Protein AF-A0A2S2QBU9-F1 (afdb_monomer)

Structure (mmCIF, N/CA/C/O backbone):
data_AF-A0A2S2QBU9-F1
#
_entry.id   AF-A0A2S2QBU9-F1
#
loop_
_atom_site.group_PDB
_atom_site.id
_atom_site.type_symbol
_atom_site.label_atom_id
_atom_site.label_alt_id
_atom_site.label_comp_id
_atom_site.label_asym_id
_atom_site.label_entity_id
_atom_site.label_seq_id
_atom_site.pdbx_PDB_ins_code
_atom_site.Cartn_x
_atom_site.Cartn_y
_atom_site.Cartn_z
_atom_site.occupancy
_atom_site.B_iso_or_equiv
_atom_site.auth_seq_id
_atom_site.auth_comp_id
_atom_site.auth_asym_id
_atom_site.auth_atom_id
_atom_site.pdbx_PDB_model_num
ATOM 1 N N . MET A 1 1 ? -19.807 24.791 7.333 1.00 42.94 1 MET A N 1
ATOM 2 C CA . MET A 1 1 ? -18.705 24.264 8.163 1.00 42.94 1 MET A CA 1
ATOM 3 C C . MET A 1 1 ? -19.237 23.069 8.927 1.00 42.94 1 MET A C 1
ATOM 5 O O . MET A 1 1 ? -20.319 23.186 9.485 1.00 42.94 1 MET A O 1
ATOM 9 N N . SER A 1 2 ? -18.546 21.932 8.880 1.00 56.53 2 SER A N 1
ATOM 10 C CA . SER A 1 2 ? -18.910 20.758 9.680 1.00 56.53 2 SER A CA 1
ATOM 11 C C . SER A 1 2 ? -18.300 20.914 11.069 1.00 56.53 2 SER A C 1
ATOM 13 O O . SER A 1 2 ? -17.116 21.223 11.166 1.00 56.53 2 SER A O 1
ATOM 15 N N . ILE A 1 3 ? -19.097 20.732 12.119 1.00 74.62 3 ILE A N 1
ATOM 16 C CA . ILE A 1 3 ? -18.624 20.707 13.507 1.00 74.62 3 ILE A CA 1
ATOM 17 C C . ILE A 1 3 ? -18.419 19.236 13.861 1.00 74.62 3 ILE A C 1
ATOM 19 O O . ILE A 1 3 ? -19.314 18.422 13.627 1.00 74.62 3 ILE A O 1
ATOM 23 N N . ALA A 1 4 ? -17.231 18.886 14.353 1.00 71.94 4 ALA A N 1
ATOM 24 C CA . ALA A 1 4 ? -16.981 17.536 14.837 1.00 71.94 4 ALA A CA 1
ATOM 25 C C . ALA A 1 4 ? -17.894 17.269 16.049 1.00 71.94 4 ALA A C 1
ATOM 27 O O . ALA A 1 4 ? -17.996 18.137 16.917 1.00 71.94 4 ALA A O 1
ATOM 28 N N . PRO A 1 5 ? -18.587 16.121 16.107 1.00 77.38 5 PRO A N 1
ATOM 29 C CA . PRO A 1 5 ? -19.410 15.785 17.261 1.00 77.38 5 PRO A CA 1
ATOM 30 C C . PRO A 1 5 ? -18.550 15.753 18.530 1.00 77.38 5 PRO A C 1
ATOM 32 O O . PRO A 1 5 ? -17.434 15.233 18.510 1.00 77.38 5 PRO A O 1
ATOM 35 N N . GLU A 1 6 ? -19.072 16.302 19.629 1.00 81.56 6 GLU A N 1
ATOM 36 C CA . GLU A 1 6 ? -18.432 16.219 20.946 1.00 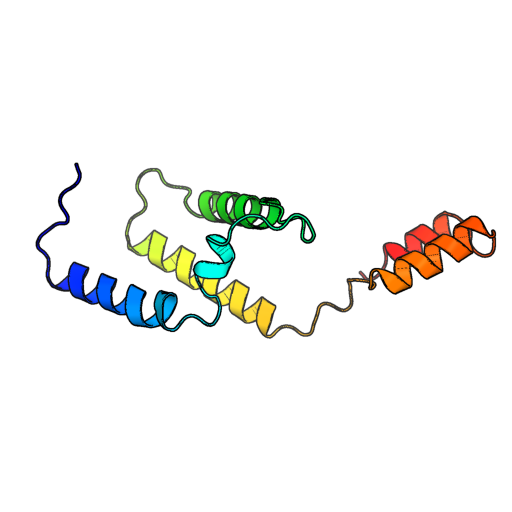81.56 6 GLU A CA 1
ATOM 37 C C . GLU A 1 6 ? -18.572 14.794 21.500 1.00 81.56 6 GLU A C 1
ATOM 39 O O . GLU A 1 6 ? -19.425 14.499 22.334 1.00 81.56 6 GLU A O 1
ATOM 44 N N . ASP A 1 7 ? -17.745 13.886 20.988 1.00 87.44 7 ASP A N 1
ATOM 45 C CA . ASP A 1 7 ? -17.669 12.497 21.427 1.00 87.44 7 ASP A CA 1
ATOM 46 C C . ASP A 1 7 ? -16.215 12.138 21.733 1.00 87.44 7 ASP A C 1
ATOM 48 O O . ASP A 1 7 ? -15.352 12.064 20.854 1.00 87.44 7 ASP A O 1
ATOM 52 N N . GLN A 1 8 ? -15.949 11.876 23.011 1.00 88.38 8 GLN A N 1
ATOM 53 C CA . GLN A 1 8 ? -14.613 11.557 23.501 1.00 88.38 8 GLN A CA 1
ATOM 54 C C . GLN A 1 8 ? -14.049 10.257 22.900 1.00 88.38 8 GLN A C 1
ATOM 56 O O . GLN A 1 8 ? -12.833 10.087 22.824 1.00 88.38 8 GLN A O 1
ATOM 61 N N . THR A 1 9 ? -14.909 9.335 22.467 1.00 84.75 9 THR A N 1
ATOM 62 C CA . THR A 1 9 ? -14.520 8.097 21.779 1.00 84.75 9 THR A CA 1
ATOM 63 C C . THR A 1 9 ? -14.001 8.404 20.382 1.00 84.75 9 THR A C 1
ATOM 65 O O . THR A 1 9 ? -12.975 7.863 19.976 1.00 84.75 9 THR A O 1
ATOM 68 N N . ILE A 1 10 ? -14.673 9.313 19.669 1.00 82.75 10 ILE A N 1
ATOM 69 C CA . ILE A 1 10 ? -14.272 9.750 18.329 1.00 82.75 10 ILE A CA 1
ATOM 70 C C . ILE A 1 10 ? -12.946 10.514 18.397 1.00 82.75 10 ILE A C 1
ATOM 72 O O . ILE A 1 10 ? -12.065 10.262 17.574 1.00 82.75 10 ILE A O 1
ATOM 76 N N . SER A 1 11 ? -12.764 11.384 19.398 1.00 86.19 11 SER A N 1
ATOM 77 C CA . SER A 1 11 ? -11.485 12.073 19.623 1.00 86.19 11 SER A CA 1
ATOM 78 C C . SER A 1 11 ? -10.351 11.084 19.884 1.00 86.19 11 SER A C 1
ATOM 80 O O . SER A 1 11 ? -9.371 11.091 19.151 1.00 86.19 11 SER A O 1
ATOM 82 N N . LYS A 1 12 ? -10.526 10.149 20.828 1.00 89.50 12 LYS A N 1
ATOM 83 C CA . LYS A 1 12 ? -9.508 9.128 21.137 1.00 89.50 12 LYS A CA 1
ATOM 84 C C . LYS A 1 12 ? -9.143 8.266 19.930 1.00 89.50 12 LYS A C 1
ATOM 86 O O . LYS A 1 12 ? -7.976 7.941 19.741 1.00 89.50 12 LYS A O 1
ATOM 91 N N . LEU A 1 13 ? -10.133 7.880 19.124 1.00 84.56 13 LEU A N 1
ATOM 92 C CA . LEU A 1 13 ? -9.889 7.135 17.890 1.00 84.56 13 LEU A CA 1
ATOM 93 C C . LEU A 1 13 ? -9.080 7.968 16.887 1.00 84.56 13 LEU A C 1
ATOM 95 O O . LEU A 1 13 ? -8.163 7.446 16.260 1.00 84.56 13 LEU A O 1
ATOM 99 N N . SER A 1 14 ? -9.419 9.248 16.740 1.00 84.44 14 SER A N 1
ATOM 100 C CA . SER A 1 14 ? -8.735 10.160 15.819 1.00 84.44 14 SER A CA 1
ATOM 101 C C . SER A 1 14 ? -7.281 10.386 16.234 1.00 84.44 14 SER A C 1
ATOM 103 O O . SER A 1 14 ? -6.392 10.268 15.393 1.00 84.44 14 SER A O 1
ATOM 105 N N . ASP A 1 15 ? -7.041 10.620 17.527 1.00 89.25 15 ASP A N 1
ATOM 106 C CA . ASP A 1 15 ? -5.701 10.789 18.097 1.00 89.25 15 ASP A CA 1
ATOM 107 C C . ASP A 1 15 ? -4.861 9.522 17.891 1.00 89.25 15 ASP A C 1
ATOM 109 O O . ASP A 1 15 ? -3.740 9.589 17.393 1.00 89.25 15 ASP A O 1
ATOM 113 N N . TYR A 1 16 ? -5.438 8.343 18.156 1.00 87.19 16 TYR A N 1
ATOM 114 C CA . TYR A 1 16 ? -4.767 7.065 17.910 1.00 87.19 16 TYR A CA 1
ATOM 115 C C . TYR A 1 16 ? -4.352 6.894 16.443 1.00 87.19 16 TYR A C 1
ATOM 117 O O . TYR A 1 16 ? -3.238 6.442 16.167 1.00 87.19 16 TYR A O 1
ATOM 125 N N . ILE A 1 17 ? -5.229 7.256 15.498 1.00 82.12 17 ILE A N 1
ATOM 126 C CA . ILE A 1 17 ? -4.927 7.172 14.065 1.00 82.12 17 ILE A CA 1
ATOM 127 C C . ILE A 1 17 ? -3.783 8.121 13.696 1.00 82.12 17 ILE A C 1
ATOM 129 O O . ILE A 1 17 ? -2.859 7.707 12.991 1.00 82.12 17 ILE A O 1
ATOM 133 N N . LEU A 1 18 ? -3.837 9.366 14.174 1.00 83.88 18 LEU A N 1
ATOM 134 C CA . LEU A 1 18 ? -2.815 10.377 13.918 1.00 83.88 18 LEU A CA 1
ATOM 135 C C . LEU A 1 18 ? -1.450 9.911 14.433 1.00 83.88 18 LEU A C 1
ATOM 137 O O . LEU A 1 18 ? -0.502 9.799 13.658 1.00 83.88 18 LEU A O 1
ATOM 141 N N . GLU A 1 19 ? -1.372 9.554 15.711 1.00 87.12 19 GLU A N 1
ATOM 142 C CA . GLU A 1 19 ? -0.112 9.193 16.358 1.00 87.12 19 GLU A CA 1
ATOM 143 C C . GLU A 1 19 ? 0.475 7.892 15.793 1.00 87.12 19 GLU A C 1
ATOM 145 O O . GLU A 1 19 ? 1.683 7.802 15.569 1.00 87.12 19 GLU A O 1
ATOM 150 N N . THR A 1 20 ? -0.363 6.886 15.517 1.00 80.50 20 THR A N 1
ATOM 151 C CA . THR A 1 20 ? 0.094 5.532 15.143 1.00 80.50 20 THR A CA 1
ATOM 152 C C . THR A 1 20 ? 0.350 5.362 13.647 1.00 80.50 20 THR A C 1
ATOM 154 O O . THR A 1 20 ? 1.211 4.577 13.257 1.00 80.50 20 THR A O 1
ATOM 157 N N . TYR A 1 21 ? -0.411 6.044 12.788 1.00 74.12 21 TYR A N 1
ATOM 158 C CA . TYR A 1 21 ? -0.382 5.781 11.343 1.00 74.12 21 TYR A CA 1
ATOM 159 C C . TYR A 1 21 ? -0.004 6.984 10.491 1.00 74.12 21 TYR A C 1
ATOM 161 O O . TYR A 1 21 ? 0.284 6.790 9.312 1.00 74.12 21 TYR A O 1
ATOM 169 N N . ILE A 1 22 ? -0.017 8.201 11.040 1.00 78.12 22 ILE A N 1
ATOM 170 C CA . ILE A 1 22 ? 0.349 9.411 10.298 1.00 78.12 22 ILE A CA 1
ATOM 171 C C . ILE A 1 22 ? 1.708 9.914 10.784 1.00 78.12 22 ILE A C 1
ATOM 173 O O . ILE A 1 22 ? 2.662 9.897 10.009 1.00 78.12 22 ILE A O 1
ATOM 177 N N . ASP A 1 23 ? 1.822 10.286 12.060 1.00 81.75 23 ASP A N 1
ATOM 178 C CA . ASP A 1 23 ? 3.034 10.904 12.610 1.00 81.75 23 ASP A CA 1
ATOM 179 C C . ASP A 1 23 ? 4.187 9.904 12.754 1.00 81.75 23 ASP A C 1
ATOM 181 O O . ASP A 1 23 ? 5.334 10.221 12.442 1.00 81.75 23 ASP A O 1
ATOM 185 N N . SER A 1 24 ? 3.894 8.668 13.169 1.00 77.38 24 SER A N 1
ATOM 186 C CA . SER A 1 24 ? 4.889 7.585 13.256 1.00 77.38 24 SER A CA 1
ATOM 187 C C . SER A 1 24 ? 4.994 6.735 11.981 1.00 77.38 24 SER A C 1
ATOM 189 O O . SER A 1 24 ? 5.652 5.691 11.969 1.00 77.38 24 SER A O 1
ATOM 191 N N . SER A 1 25 ? 4.372 7.179 10.886 1.00 72.38 25 SER A N 1
ATOM 192 C CA . SER A 1 25 ? 4.377 6.465 9.610 1.00 72.38 25 SER A CA 1
ATOM 193 C C . SER A 1 25 ? 5.779 6.353 9.009 1.00 72.38 25 SER A C 1
ATOM 195 O O . SER A 1 25 ? 6.496 7.341 8.859 1.00 72.38 25 SER A O 1
ATOM 197 N N . ILE A 1 26 ? 6.126 5.158 8.521 1.00 67.25 26 ILE A N 1
ATOM 198 C CA . ILE A 1 26 ? 7.294 4.952 7.643 1.00 67.25 26 ILE A CA 1
ATOM 199 C C . ILE A 1 26 ? 7.138 5.652 6.281 1.00 67.25 26 ILE A C 1
ATOM 201 O O . ILE A 1 26 ? 8.120 5.867 5.571 1.00 67.25 26 ILE A O 1
ATOM 205 N N . PHE A 1 27 ? 5.906 6.014 5.915 1.00 63.41 27 PHE A N 1
ATOM 206 C CA . PHE A 1 27 ? 5.571 6.778 4.721 1.00 63.41 27 PH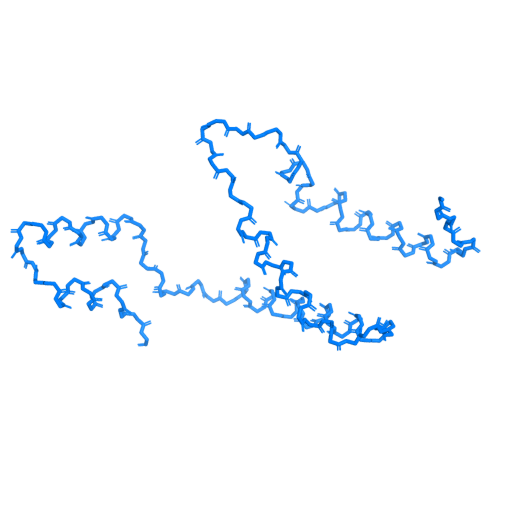E A CA 1
ATOM 207 C C . PHE A 1 27 ? 5.179 8.195 5.139 1.00 63.41 27 PHE A C 1
ATOM 209 O O . PHE A 1 27 ? 4.008 8.470 5.406 1.00 63.41 27 PHE A O 1
ATOM 216 N N . SER A 1 28 ? 6.173 9.083 5.217 1.00 65.50 28 SER A N 1
ATOM 217 C CA . SER A 1 28 ? 5.961 10.481 5.600 1.00 65.50 28 SER A CA 1
ATOM 218 C C . SER A 1 28 ? 4.956 11.161 4.667 1.00 65.50 28 SER A C 1
ATOM 220 O O . SER A 1 28 ? 5.081 11.101 3.439 1.00 65.50 28 SER A O 1
ATOM 222 N N . SER A 1 29 ? 3.981 11.855 5.256 1.00 64.81 29 SER A N 1
ATOM 223 C CA . SER A 1 29 ? 3.009 12.692 4.544 1.00 64.81 29 SER A CA 1
ATOM 224 C C . SER A 1 29 ? 3.687 13.783 3.705 1.00 64.81 29 SER A C 1
ATOM 226 O O . SER A 1 29 ? 3.151 14.195 2.673 1.00 64.81 29 SER A O 1
ATOM 228 N N . GLU A 1 30 ? 4.912 14.178 4.067 1.00 66.75 30 GLU A N 1
ATOM 229 C CA . GLU A 1 30 ? 5.739 15.099 3.290 1.00 66.75 30 GLU A CA 1
ATOM 230 C C . GLU A 1 30 ? 6.037 14.566 1.888 1.00 66.75 30 GLU A C 1
ATOM 232 O O . GLU A 1 30 ? 6.121 15.355 0.956 1.00 66.75 30 GLU A O 1
ATOM 237 N N . ILE A 1 31 ? 6.144 13.247 1.689 1.00 63.69 31 ILE A N 1
ATOM 238 C CA . ILE A 1 31 ? 6.390 12.666 0.358 1.00 63.69 31 ILE A CA 1
ATOM 239 C C . ILE A 1 31 ? 5.225 12.989 -0.587 1.00 63.69 31 ILE A C 1
ATOM 241 O O . ILE A 1 31 ? 5.448 13.307 -1.757 1.00 63.69 31 ILE A O 1
ATOM 245 N N . CYS A 1 32 ? 3.996 12.961 -0.071 1.00 60.50 32 CYS A N 1
ATOM 246 C CA . CYS A 1 32 ? 2.784 13.292 -0.818 1.00 60.50 32 CYS A CA 1
ATOM 247 C C . CYS A 1 32 ? 2.568 14.810 -0.959 1.00 60.50 32 CYS A C 1
ATOM 249 O O . CYS A 1 32 ? 1.937 15.239 -1.922 1.00 60.50 32 CYS A O 1
ATOM 251 N N . ALA A 1 33 ? 3.092 15.617 -0.030 1.00 65.81 33 ALA A N 1
ATOM 252 C CA . ALA A 1 33 ? 2.934 17.075 -0.006 1.00 65.81 33 ALA A CA 1
ATOM 253 C C . ALA A 1 33 ? 4.140 17.858 -0.569 1.00 65.81 33 ALA A C 1
ATOM 255 O O . ALA A 1 33 ? 4.102 19.088 -0.644 1.00 65.81 33 ALA A O 1
ATOM 256 N N . LYS A 1 34 ? 5.225 17.179 -0.962 1.00 68.75 34 LYS A N 1
ATOM 257 C CA . LYS A 1 34 ? 6.442 17.833 -1.452 1.00 68.75 34 LYS A CA 1
ATOM 258 C C . LYS A 1 34 ? 6.191 18.503 -2.798 1.00 68.75 34 LYS A C 1
ATOM 260 O O . LYS A 1 34 ? 5.610 17.905 -3.705 1.00 68.75 34 LYS A O 1
ATOM 265 N N . ILE A 1 35 ? 6.731 19.714 -2.943 1.00 67.81 35 ILE A N 1
ATOM 266 C CA . ILE A 1 35 ? 6.738 20.473 -4.199 1.00 67.81 35 ILE A CA 1
ATOM 267 C C . ILE A 1 35 ? 7.222 19.557 -5.342 1.00 67.81 35 ILE A C 1
ATOM 269 O O . ILE A 1 35 ? 8.186 18.798 -5.142 1.00 67.81 35 ILE A O 1
ATOM 273 N N . PRO A 1 36 ? 6.530 19.554 -6.498 1.00 64.56 36 PRO A N 1
ATOM 274 C CA . PRO A 1 36 ? 6.921 18.741 -7.640 1.00 64.56 36 PRO A CA 1
ATOM 275 C C . PRO A 1 36 ? 8.356 19.069 -8.050 1.00 64.56 36 PRO A C 1
ATOM 277 O O . PRO A 1 36 ? 8.733 20.231 -8.177 1.00 64.56 36 PRO A O 1
ATOM 280 N N . ASP A 1 37 ? 9.158 18.020 -8.189 1.00 70.38 37 ASP A N 1
ATOM 281 C CA . ASP A 1 37 ? 10.557 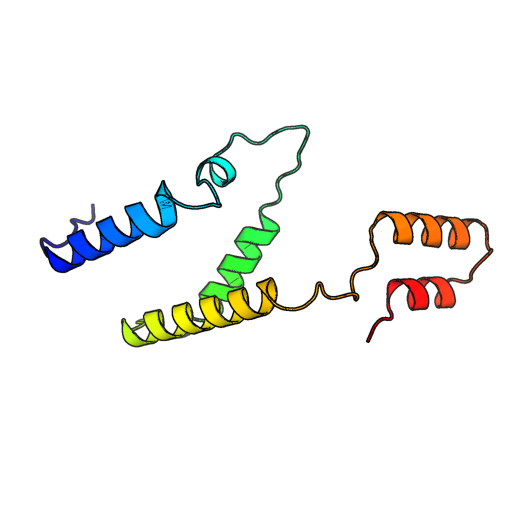18.111 -8.585 1.00 70.38 37 ASP A CA 1
ATOM 282 C C . ASP A 1 37 ? 10.640 17.991 -10.112 1.00 70.38 37 ASP A C 1
ATOM 284 O O . ASP A 1 37 ? 9.971 17.139 -10.696 1.00 70.38 37 ASP A O 1
ATOM 288 N N . ASN A 1 38 ? 11.442 18.834 -10.760 1.00 65.88 38 ASN A N 1
ATOM 289 C CA . ASN A 1 38 ? 11.608 18.798 -12.213 1.00 65.88 38 ASN A CA 1
ATOM 290 C C . ASN A 1 38 ? 12.458 17.603 -12.680 1.00 65.88 38 ASN A C 1
ATOM 292 O O . ASN A 1 38 ? 12.375 17.234 -13.849 1.00 65.88 38 ASN A O 1
ATOM 296 N N . GLU A 1 39 ? 13.245 16.982 -11.795 1.00 67.56 39 GLU A N 1
ATOM 297 C CA . GLU A 1 39 ? 14.052 15.798 -12.123 1.00 67.56 39 GLU A CA 1
ATOM 298 C C . GLU A 1 39 ? 13.287 14.481 -11.929 1.00 67.56 39 GLU A C 1
ATOM 300 O O . GLU A 1 39 ? 13.578 13.480 -12.586 1.00 67.56 39 GLU A O 1
ATOM 305 N N . ILE A 1 40 ? 12.271 14.472 -11.060 1.00 62.88 40 ILE A N 1
ATOM 306 C CA . ILE A 1 40 ? 11.458 13.290 -10.762 1.00 62.88 40 ILE A CA 1
ATOM 307 C C . ILE A 1 40 ? 10.021 13.566 -11.196 1.00 62.88 40 ILE A C 1
ATOM 309 O O . ILE A 1 40 ? 9.243 14.166 -10.454 1.00 62.88 40 ILE A O 1
ATOM 313 N N . MET A 1 41 ? 9.633 13.055 -12.370 1.00 62.94 41 MET A N 1
ATOM 314 C CA . MET A 1 41 ? 8.226 13.031 -12.781 1.00 62.94 41 MET A CA 1
ATOM 315 C C . MET A 1 41 ? 7.406 12.180 -11.802 1.00 62.94 41 MET A C 1
ATOM 317 O O . MET A 1 41 ? 7.317 10.957 -11.917 1.00 62.94 41 MET A O 1
ATOM 321 N N . ARG A 1 42 ? 6.778 12.837 -10.825 1.00 63.44 42 ARG A N 1
ATOM 322 C CA . ARG A 1 42 ? 5.766 12.215 -9.969 1.00 63.44 42 ARG A CA 1
ATOM 323 C C . ARG A 1 42 ? 4.474 12.119 -10.773 1.00 63.44 42 ARG A C 1
ATOM 325 O O . ARG A 1 42 ? 3.876 13.133 -11.114 1.00 63.44 42 ARG A O 1
ATOM 332 N N . THR A 1 43 ? 4.055 10.899 -11.095 1.00 67.88 43 THR A N 1
ATOM 333 C CA . THR A 1 43 ? 2.747 10.660 -11.722 1.00 67.88 43 THR A CA 1
ATOM 334 C C . THR A 1 43 ? 1.709 10.365 -10.642 1.00 67.88 43 THR A C 1
ATOM 336 O O . THR A 1 43 ? 1.985 9.633 -9.692 1.00 67.88 43 THR A O 1
ATOM 339 N N . THR A 1 44 ? 0.505 10.916 -10.782 1.00 68.38 44 THR A N 1
ATOM 340 C CA . THR A 1 44 ? -0.631 10.652 -9.879 1.00 68.38 44 THR A CA 1
ATOM 341 C C . THR A 1 44 ? -1.309 9.312 -10.162 1.00 68.38 44 THR A C 1
ATOM 343 O O . THR A 1 44 ? -2.127 8.865 -9.364 1.00 68.38 44 THR A O 1
ATOM 346 N N . ASN A 1 45 ? -0.919 8.624 -11.241 1.00 76.31 45 ASN A N 1
ATOM 347 C CA . ASN A 1 45 ? -1.502 7.362 -11.706 1.00 76.31 45 ASN A CA 1
ATOM 348 C C . ASN A 1 45 ? -1.634 6.304 -10.602 1.00 76.31 45 ASN A C 1
ATOM 350 O O . ASN A 1 45 ? -2.633 5.592 -10.547 1.00 76.31 45 ASN A O 1
ATOM 354 N N . ALA A 1 46 ? -0.637 6.191 -9.718 1.00 70.94 46 ALA A N 1
ATOM 355 C CA . ALA A 1 46 ? -0.672 5.224 -8.623 1.00 70.94 46 ALA A CA 1
ATOM 356 C C . ALA A 1 46 ? -1.749 5.576 -7.583 1.00 70.94 46 ALA A C 1
ATOM 358 O O . ALA A 1 46 ? -2.558 4.718 -7.228 1.00 70.94 46 ALA A O 1
ATOM 359 N N . ALA A 1 47 ? -1.802 6.838 -7.145 1.00 75.25 47 ALA A N 1
ATOM 360 C CA . ALA A 1 47 ? -2.808 7.316 -6.200 1.00 75.25 47 ALA A CA 1
ATOM 361 C C . ALA A 1 47 ? -4.218 7.259 -6.808 1.00 75.25 47 ALA A C 1
ATOM 363 O O . ALA A 1 47 ? -5.149 6.773 -6.176 1.00 75.25 47 ALA A O 1
ATOM 364 N N . GLU A 1 48 ? -4.377 7.678 -8.064 1.00 80.94 48 GLU A N 1
ATOM 365 C CA . GLU A 1 48 ? -5.652 7.614 -8.786 1.00 80.94 48 GLU A CA 1
ATOM 366 C C . GLU A 1 48 ? -6.148 6.176 -8.968 1.00 80.94 48 GLU A C 1
ATOM 368 O O . GLU A 1 48 ? -7.336 5.904 -8.782 1.00 80.94 48 GLU A O 1
ATOM 373 N N . SER A 1 49 ? -5.248 5.248 -9.309 1.00 81.56 49 SER A N 1
ATOM 374 C CA . SER A 1 49 ? -5.564 3.822 -9.414 1.00 81.56 49 SER A CA 1
ATOM 375 C C . SER A 1 49 ? -6.009 3.257 -8.065 1.00 81.56 49 SER A C 1
ATOM 377 O O . SER A 1 49 ? -7.059 2.618 -7.983 1.00 81.56 49 SER A O 1
ATOM 379 N N . PHE A 1 50 ? -5.270 3.567 -6.994 1.00 83.94 50 PHE A N 1
ATOM 380 C CA . PHE A 1 50 ? -5.625 3.159 -5.637 1.00 83.94 50 PHE A CA 1
ATOM 381 C C . PHE A 1 50 ? -6.997 3.701 -5.221 1.00 83.94 50 PHE A C 1
ATOM 383 O O . PHE A 1 50 ? -7.853 2.933 -4.793 1.00 83.94 50 PHE A O 1
ATOM 390 N N . HIS A 1 51 ? -7.250 5.000 -5.401 1.00 83.12 51 HIS A N 1
ATOM 391 C CA . HIS A 1 51 ? -8.531 5.609 -5.043 1.00 83.12 51 HIS A CA 1
ATOM 392 C C . HIS A 1 51 ? -9.699 5.047 -5.852 1.00 83.12 51 HIS A C 1
ATOM 394 O O . HIS A 1 51 ? -10.776 4.842 -5.294 1.00 83.12 51 HIS A O 1
ATOM 400 N N . ARG A 1 52 ? -9.500 4.767 -7.146 1.00 86.00 52 ARG A N 1
ATOM 401 C CA . ARG A 1 52 ? -10.511 4.107 -7.981 1.00 86.00 52 ARG A CA 1
ATOM 402 C C . ARG A 1 52 ? -10.840 2.718 -7.439 1.00 86.00 52 ARG A C 1
ATOM 404 O O . ARG A 1 52 ? -12.006 2.420 -7.218 1.00 86.00 52 ARG A O 1
ATOM 411 N N . HIS A 1 53 ? -9.816 1.915 -7.164 1.00 86.06 53 HIS A N 1
ATOM 412 C CA . HIS A 1 53 ? -9.992 0.567 -6.636 1.00 86.06 53 HIS A CA 1
ATOM 413 C C . HIS A 1 53 ? -10.650 0.561 -5.249 1.00 86.06 53 HIS A C 1
ATOM 415 O O . HIS A 1 53 ? -11.560 -0.228 -5.001 1.00 86.06 53 HIS A O 1
ATOM 421 N N . LEU A 1 54 ? -10.230 1.473 -4.366 1.00 85.50 54 LEU A N 1
ATOM 422 C CA . LEU A 1 54 ? -10.791 1.634 -3.028 1.00 85.50 54 LEU A CA 1
ATOM 423 C C . LEU A 1 54 ? -12.261 2.055 -3.089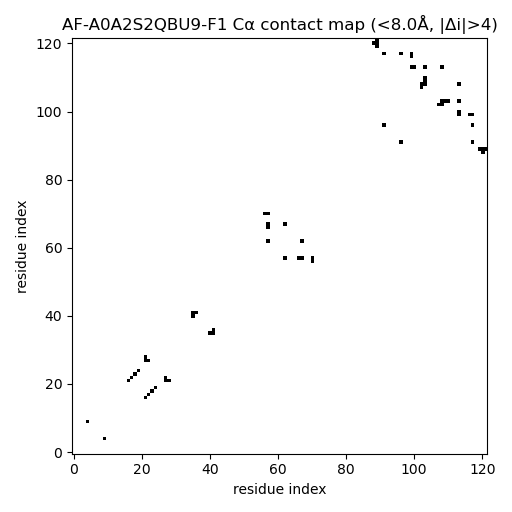 1.00 85.50 54 LEU A C 1
ATOM 425 O O . LEU A 1 54 ? -13.087 1.476 -2.392 1.00 85.50 54 LEU A O 1
ATOM 429 N N . LYS A 1 55 ? -12.601 3.024 -3.948 1.00 85.06 55 LYS A N 1
ATOM 430 C CA . LYS A 1 55 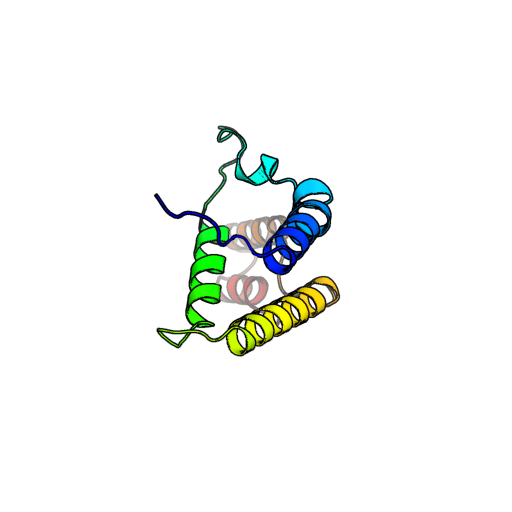? -13.987 3.452 -4.173 1.00 85.06 55 LYS A CA 1
ATOM 431 C C . LYS A 1 55 ? -14.873 2.273 -4.574 1.00 85.06 55 LYS A C 1
ATOM 433 O O . LYS A 1 55 ? -15.968 2.146 -4.038 1.00 85.06 55 LYS A O 1
ATOM 438 N N . ASP A 1 56 ? -14.396 1.410 -5.469 1.00 86.06 56 ASP A N 1
ATOM 439 C CA . ASP A 1 56 ? -15.160 0.251 -5.942 1.00 86.06 56 ASP A CA 1
ATOM 440 C C . ASP A 1 56 ? -15.414 -0.796 -4.836 1.00 86.06 56 ASP A C 1
ATOM 442 O O . ASP A 1 56 ? -16.347 -1.589 -4.951 1.00 86.06 56 ASP A O 1
ATOM 446 N N . GLN A 1 57 ? -14.649 -0.782 -3.733 1.00 84.00 57 GLN A N 1
ATOM 447 C CA . GLN A 1 57 ? -14.939 -1.618 -2.557 1.00 84.00 57 GLN A CA 1
ATOM 448 C C . GLN A 1 57 ? -16.126 -1.093 -1.727 1.00 84.00 57 GLN A C 1
ATOM 450 O O . GLN A 1 57 ? -16.730 -1.858 -0.977 1.00 84.00 57 GLN A O 1
ATOM 455 N N . PHE A 1 58 ? -16.499 0.183 -1.867 1.00 84.31 58 PHE A N 1
ATOM 456 C CA . PHE A 1 58 ? -17.638 0.798 -1.181 1.00 84.31 58 PHE A CA 1
ATOM 457 C C . PHE A 1 58 ? -18.847 0.870 -2.121 1.00 84.31 58 PHE A C 1
ATOM 459 O O . PHE A 1 58 ? -19.177 1.908 -2.689 1.00 84.31 58 PHE A O 1
ATOM 466 N N . TYR A 1 59 ? -19.526 -0.264 -2.290 1.00 73.62 59 TYR A N 1
ATOM 467 C CA . TYR A 1 59 ? -20.633 -0.440 -3.243 1.00 73.62 59 TYR A CA 1
ATOM 468 C C . TYR A 1 59 ? -22.008 0.021 -2.722 1.00 73.62 59 TYR A C 1
ATOM 470 O O . TYR A 1 59 ? -23.021 -0.167 -3.397 1.00 73.62 59 TYR A O 1
ATOM 478 N N . VAL A 1 60 ? -22.074 0.633 -1.533 1.00 74.00 60 VAL A N 1
ATOM 479 C CA . VAL A 1 60 ? -23.332 1.061 -0.899 1.00 74.00 60 VAL A CA 1
ATOM 480 C C . VAL A 1 60 ? -23.305 2.563 -0.630 1.00 74.00 60 VAL A C 1
ATOM 482 O O . VAL A 1 60 ? -22.369 3.068 -0.014 1.00 74.00 60 VAL A O 1
ATOM 485 N N . ALA A 1 61 ? -24.364 3.275 -1.034 1.00 71.19 61 ALA A N 1
ATOM 486 C CA . ALA A 1 61 ? -24.499 4.723 -0.829 1.00 71.19 61 ALA A CA 1
ATOM 487 C C . ALA A 1 61 ? -24.401 5.138 0.655 1.00 71.19 61 ALA A C 1
ATOM 489 O O . ALA A 1 61 ? -23.904 6.217 0.966 1.00 71.19 61 ALA A O 1
ATOM 490 N N . HIS A 1 62 ?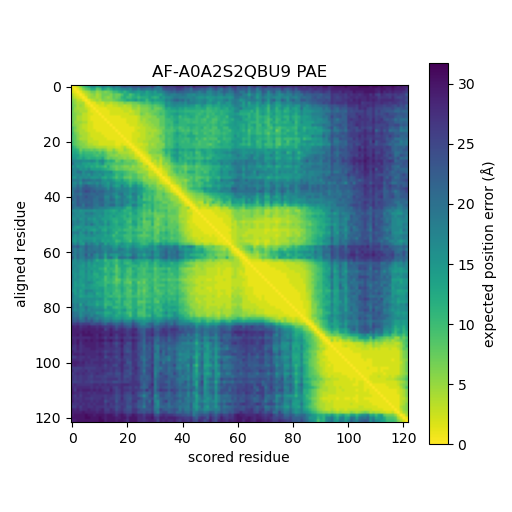 -24.824 4.256 1.567 1.00 74.50 62 HIS A N 1
ATOM 491 C CA . HIS A 1 62 ? -24.627 4.388 3.008 1.00 74.50 62 HIS A CA 1
ATOM 492 C C . HIS A 1 62 ? -23.848 3.180 3.530 1.00 74.50 62 HIS A C 1
ATOM 494 O O . HIS A 1 62 ? -24.425 2.156 3.893 1.00 74.50 62 HIS A O 1
ATOM 50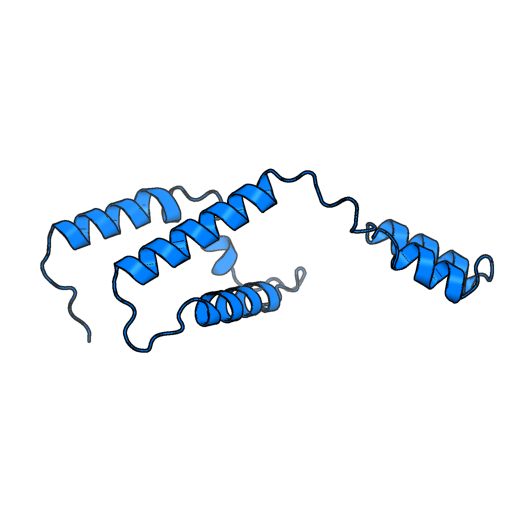0 N N . CYS A 1 63 ? -22.521 3.288 3.551 1.00 75.19 63 CYS A N 1
ATOM 501 C CA . CYS A 1 63 ? -21.679 2.266 4.162 1.00 75.19 63 CYS A CA 1
ATOM 502 C C . CYS A 1 63 ? -21.783 2.359 5.687 1.00 75.19 63 CYS A C 1
ATOM 504 O O . CYS A 1 63 ? -21.427 3.374 6.285 1.00 75.19 63 CYS A O 1
ATOM 506 N N . SER A 1 64 ? -22.280 1.296 6.324 1.00 84.19 64 SER A N 1
ATOM 507 C CA . SER A 1 64 ? -22.212 1.183 7.782 1.00 84.19 64 SER A CA 1
ATOM 508 C C . SER A 1 64 ? -20.758 1.024 8.236 1.00 84.19 64 SER A C 1
ATOM 510 O O . SER A 1 64 ? -19.910 0.557 7.472 1.00 84.19 64 SER A O 1
ATOM 512 N N . VAL A 1 65 ? -20.476 1.350 9.501 1.00 81.88 65 VAL A N 1
ATOM 513 C CA . VAL A 1 65 ? -19.136 1.190 10.092 1.00 81.88 65 VAL A CA 1
ATOM 514 C C . VAL A 1 65 ? -18.587 -0.235 9.933 1.00 81.88 65 VAL A C 1
ATOM 516 O O . VAL A 1 65 ? -17.396 -0.409 9.706 1.00 81.88 65 VAL A O 1
ATOM 519 N N . HIS A 1 66 ? -19.455 -1.251 9.949 1.00 83.38 66 HIS A N 1
ATOM 520 C CA . HIS A 1 66 ? -19.069 -2.651 9.764 1.00 83.38 66 HIS A CA 1
ATOM 521 C C . HIS A 1 66 ? -18.504 -2.916 8.362 1.00 83.38 66 HIS A C 1
ATOM 523 O O . HIS A 1 66 ? -17.470 -3.563 8.241 1.00 83.38 66 HIS A O 1
ATOM 529 N N . ILE A 1 67 ? -19.134 -2.355 7.321 1.00 85.00 67 ILE A N 1
ATOM 530 C CA . ILE A 1 67 ? -18.665 -2.475 5.929 1.00 85.00 67 ILE A CA 1
ATOM 531 C C . ILE A 1 67 ? -17.309 -1.783 5.781 1.00 85.00 67 ILE A C 1
ATOM 533 O O . ILE A 1 67 ? -16.404 -2.311 5.143 1.00 85.00 67 ILE A O 1
ATOM 537 N N . VAL A 1 68 ? -17.146 -0.613 6.407 1.00 84.12 68 VAL A N 1
ATOM 538 C CA . VAL A 1 68 ? -15.871 0.114 6.388 1.00 84.12 68 VAL A CA 1
ATOM 539 C C . VAL A 1 68 ? -14.759 -0.701 7.036 1.00 84.12 68 VAL A C 1
ATOM 541 O O . VAL A 1 68 ? -13.693 -0.849 6.443 1.00 84.12 68 VAL A O 1
ATOM 544 N N . ILE A 1 69 ? -15.015 -1.274 8.212 1.00 85.12 69 ILE A N 1
ATOM 545 C CA . ILE A 1 69 ? -14.047 -2.125 8.907 1.00 85.12 69 ILE A CA 1
ATOM 546 C C . ILE A 1 69 ? -13.681 -3.344 8.052 1.00 85.12 69 ILE A C 1
ATOM 548 O O . ILE A 1 69 ? -12.500 -3.650 7.912 1.00 85.12 69 ILE A O 1
ATOM 552 N N . GLU A 1 70 ? -14.659 -4.012 7.439 1.00 87.25 70 GLU A N 1
ATOM 553 C CA . GLU A 1 70 ? -14.420 -5.185 6.592 1.00 87.25 70 GLU A CA 1
ATOM 554 C C . GLU A 1 70 ? -13.535 -4.856 5.378 1.00 87.25 70 GLU A C 1
ATOM 556 O O . GLU A 1 70 ? -12.556 -5.558 5.115 1.00 87.25 70 GLU A O 1
ATOM 561 N N . VAL A 1 71 ? -13.820 -3.751 4.680 1.00 87.69 71 VAL A N 1
ATOM 562 C CA . VAL A 1 71 ? -13.012 -3.287 3.540 1.00 87.69 71 VAL A CA 1
ATOM 563 C C . VAL A 1 71 ? -11.579 -2.970 3.971 1.00 87.69 71 VAL A C 1
ATOM 565 O O . VAL A 1 71 ? -10.633 -3.377 3.294 1.00 87.69 71 VAL A O 1
ATOM 568 N N . LEU A 1 72 ? -11.397 -2.285 5.104 1.00 87.19 72 LEU A N 1
ATOM 569 C CA . LEU A 1 72 ? -10.066 -1.951 5.620 1.00 87.19 72 LEU A CA 1
ATOM 570 C C . LEU A 1 72 ? -9.275 -3.201 6.029 1.00 87.19 72 LEU A C 1
ATOM 572 O O . LEU A 1 72 ? -8.101 -3.313 5.679 1.00 87.19 72 LEU A O 1
ATOM 576 N N . LEU A 1 73 ? -9.90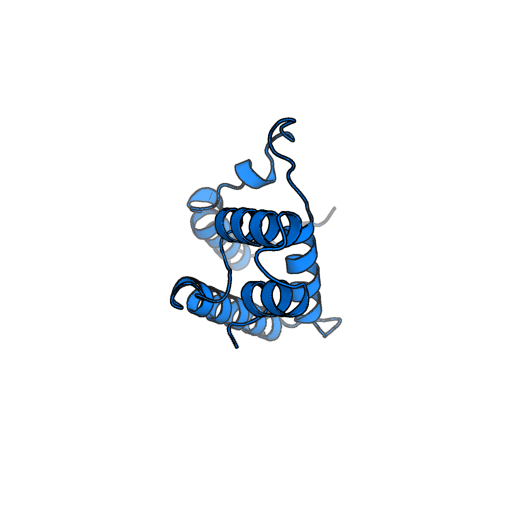9 -4.165 6.705 1.00 86.69 73 LEU A N 1
ATOM 577 C CA . LEU A 1 73 ? -9.272 -5.432 7.086 1.00 86.69 73 LEU A CA 1
ATOM 578 C C . LEU A 1 73 ? -8.847 -6.247 5.859 1.00 86.69 73 LEU A C 1
ATOM 580 O O . LEU A 1 73 ? -7.751 -6.819 5.836 1.00 86.69 73 LEU A O 1
ATOM 584 N N . LYS A 1 74 ? -9.689 -6.279 4.820 1.00 88.00 74 LYS A N 1
ATOM 585 C CA . LYS A 1 74 ? -9.372 -6.935 3.549 1.00 88.00 74 LYS A CA 1
ATOM 586 C C . LYS A 1 74 ? -8.175 -6.269 2.873 1.00 88.00 74 LYS A C 1
ATOM 588 O O . LYS A 1 74 ? -7.215 -6.958 2.537 1.00 88.00 74 LYS A O 1
ATOM 593 N N . LEU A 1 75 ? -8.193 -4.941 2.750 1.00 88.50 75 LEU A N 1
ATOM 594 C CA . LEU A 1 75 ? -7.097 -4.173 2.158 1.00 88.50 75 LEU A CA 1
ATOM 595 C C . LEU A 1 75 ? -5.777 -4.394 2.910 1.00 88.50 75 LEU A C 1
ATOM 597 O O . LEU A 1 75 ? -4.729 -4.588 2.291 1.00 88.50 75 LEU A O 1
ATOM 601 N N . GLN A 1 76 ? -5.821 -4.401 4.243 1.00 84.94 76 GLN A N 1
ATOM 602 C CA . GLN A 1 76 ? -4.651 -4.668 5.075 1.00 84.94 76 GLN A CA 1
ATOM 603 C C . GLN A 1 76 ? -4.111 -6.085 4.848 1.00 84.94 76 GLN A C 1
ATOM 605 O O . GLN A 1 76 ? -2.901 -6.262 4.718 1.00 84.94 76 GLN A O 1
ATOM 610 N N . SER A 1 77 ? -4.995 -7.079 4.746 1.00 85.94 77 SER A N 1
ATOM 611 C CA . SER A 1 77 ? -4.623 -8.476 4.493 1.00 85.94 77 SER A CA 1
ATOM 612 C C . SER A 1 77 ? 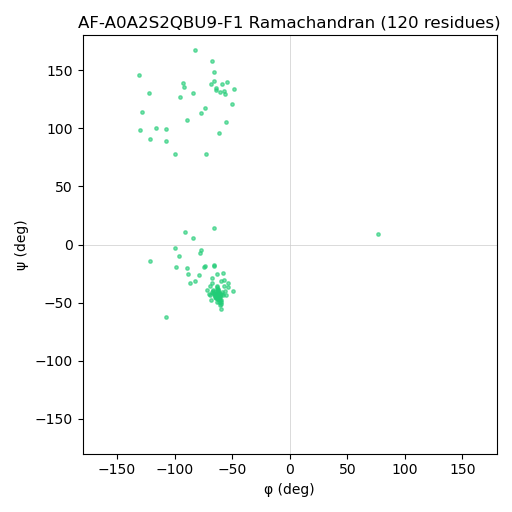-3.985 -8.657 3.113 1.00 85.94 77 SER A C 1
ATOM 614 O O . SER A 1 77 ? -2.945 -9.302 2.996 1.00 85.94 77 SER A O 1
ATOM 616 N N . GLU A 1 78 ? -4.558 -8.046 2.074 1.00 85.88 78 GLU A N 1
ATOM 617 C CA . GLU A 1 78 ? -4.008 -8.067 0.713 1.00 85.88 78 GLU A CA 1
ATOM 618 C C . GLU A 1 78 ? -2.644 -7.374 0.644 1.00 85.88 78 GLU A C 1
ATOM 620 O O . GLU A 1 78 ? -1.700 -7.910 0.062 1.00 85.88 78 GLU A O 1
ATOM 625 N N . THR A 1 79 ? -2.514 -6.216 1.296 1.00 83.50 79 THR A N 1
ATOM 626 C CA . THR A 1 79 ? -1.249 -5.474 1.376 1.00 83.50 79 THR A CA 1
ATOM 627 C C . THR A 1 79 ? -0.187 -6.288 2.109 1.00 83.50 79 THR A C 1
ATOM 629 O O . THR A 1 79 ? 0.937 -6.414 1.626 1.00 83.50 79 THR A O 1
ATOM 632 N N . TYR A 1 80 ? -0.541 -6.898 3.242 1.00 83.06 80 TYR A N 1
ATOM 633 C CA . TYR A 1 80 ? 0.361 -7.763 3.993 1.00 83.06 80 TYR A CA 1
ATOM 634 C C . TYR A 1 80 ? 0.800 -8.972 3.163 1.00 83.06 80 TYR A C 1
ATOM 636 O O . TYR A 1 80 ? 1.990 -9.285 3.120 1.00 83.06 80 TYR A O 1
ATOM 644 N N . LEU A 1 81 ? -0.130 -9.629 2.464 1.00 80.00 81 LEU A N 1
ATOM 645 C CA . LEU A 1 81 ? 0.195 -10.738 1.572 1.00 80.00 81 LEU A CA 1
ATOM 646 C C . LEU A 1 81 ? 1.139 -10.284 0.457 1.00 80.00 81 LEU A C 1
ATOM 648 O O . LEU A 1 81 ? 2.125 -10.959 0.197 1.00 80.00 81 LEU A O 1
ATOM 652 N N . PHE A 1 82 ? 0.882 -9.132 -0.163 1.00 79.00 82 PHE A N 1
ATOM 653 C CA . PHE A 1 82 ? 1.742 -8.575 -1.203 1.00 79.00 82 PHE A CA 1
ATOM 654 C C . PHE A 1 82 ? 3.157 -8.287 -0.684 1.00 79.00 82 PHE A C 1
ATOM 656 O O . PHE A 1 82 ? 4.131 -8.709 -1.304 1.00 79.00 82 PHE A O 1
ATOM 663 N N . MET A 1 83 ? 3.278 -7.635 0.476 1.00 76.44 83 MET A N 1
ATOM 664 C CA . MET A 1 83 ? 4.568 -7.299 1.094 1.00 76.44 83 MET A CA 1
ATOM 665 C C . MET A 1 83 ? 5.389 -8.530 1.490 1.00 76.44 83 MET A C 1
ATOM 667 O O . MET A 1 83 ? 6.613 -8.498 1.399 1.00 76.44 83 MET A O 1
ATOM 671 N N . ASN A 1 84 ? 4.728 -9.598 1.944 1.00 78.31 84 ASN A N 1
ATOM 672 C CA . ASN A 1 84 ? 5.390 -10.824 2.398 1.00 78.31 84 ASN A CA 1
ATOM 673 C C . ASN A 1 84 ? 5.476 -11.904 1.315 1.00 78.31 84 ASN A C 1
ATOM 675 O O . ASN A 1 84 ? 6.161 -12.912 1.496 1.00 78.31 84 ASN A O 1
ATOM 679 N N . SER A 1 85 ? 4.791 -11.719 0.187 1.00 71.38 85 SER A N 1
ATOM 680 C CA . SER A 1 85 ? 4.964 -12.581 -0.971 1.00 71.38 85 SER A CA 1
ATOM 681 C C . SER A 1 85 ? 6.379 -12.397 -1.526 1.00 71.38 85 SER A C 1
ATOM 683 O O . SER A 1 85 ? 6.893 -11.275 -1.551 1.00 71.38 85 SER A O 1
ATOM 685 N N . PRO A 1 86 ? 7.049 -13.478 -1.964 1.00 70.56 86 PRO A N 1
ATOM 686 C CA . PRO A 1 86 ? 8.331 -13.338 -2.635 1.00 70.56 86 PRO A CA 1
ATOM 687 C C . PRO A 1 86 ? 8.157 -12.382 -3.820 1.00 70.56 86 PRO A C 1
ATOM 689 O O . PRO A 1 86 ? 7.129 -12.470 -4.501 1.00 70.56 86 PRO A O 1
ATOM 692 N N . PRO A 1 87 ? 9.132 -11.486 -4.083 1.00 62.31 87 PRO A N 1
ATOM 693 C CA . PRO A 1 87 ? 9.029 -10.524 -5.168 1.00 62.31 87 PRO A CA 1
ATOM 694 C C . PRO A 1 87 ? 8.650 -11.294 -6.415 1.00 62.31 87 PRO A C 1
ATOM 696 O O . PRO A 1 87 ? 9.329 -12.258 -6.786 1.00 62.31 87 PRO A O 1
ATOM 699 N N . ASN A 1 88 ? 7.508 -10.918 -6.988 1.00 57.38 88 ASN A N 1
ATOM 700 C CA . ASN A 1 88 ? 6.944 -11.615 -8.121 1.00 57.38 88 ASN A CA 1
ATOM 701 C C . ASN A 1 88 ? 8.040 -11.626 -9.193 1.00 57.38 88 ASN A C 1
ATOM 703 O O . ASN A 1 88 ? 8.329 -10.590 -9.794 1.00 57.38 88 ASN A O 1
ATOM 707 N N . LYS A 1 89 ? 8.694 -12.778 -9.415 1.00 52.12 89 LYS A N 1
ATOM 708 C CA . LYS A 1 89 ? 9.825 -12.938 -10.359 1.00 52.12 89 LYS A CA 1
ATOM 709 C C . LYS A 1 89 ? 9.392 -12.736 -11.822 1.00 52.12 89 LYS A C 1
ATOM 711 O O . LYS A 1 89 ? 10.102 -13.166 -12.731 1.00 52.12 89 LYS A O 1
ATOM 716 N N . LEU A 1 90 ? 8.202 -12.169 -12.015 1.00 53.94 90 LEU A N 1
ATOM 717 C CA . LEU A 1 90 ? 7.458 -11.939 -13.240 1.00 53.94 90 LEU A CA 1
ATOM 718 C C . LEU A 1 90 ? 7.801 -10.591 -13.879 1.00 53.94 90 LEU A C 1
ATOM 720 O O . LEU A 1 90 ? 7.563 -10.414 -15.067 1.00 53.94 90 LEU A O 1
ATOM 724 N N . ARG A 1 91 ? 8.360 -9.633 -13.123 1.00 59.84 91 ARG A N 1
ATOM 725 C CA . ARG A 1 91 ? 8.859 -8.381 -13.703 1.00 59.84 91 ARG A CA 1
ATOM 726 C C . ARG A 1 91 ? 10.315 -8.545 -14.109 1.00 59.84 91 ARG A C 1
ATOM 728 O O . ARG A 1 91 ? 11.201 -8.581 -13.264 1.00 59.84 91 ARG A O 1
ATOM 735 N N . ILE A 1 92 ? 10.532 -8.625 -15.414 1.00 66.56 92 ILE A N 1
ATOM 736 C CA . ILE A 1 92 ? 11.840 -8.411 -16.031 1.00 66.56 92 ILE A CA 1
ATOM 737 C C . ILE A 1 92 ? 12.264 -6.982 -15.694 1.00 66.56 92 ILE A C 1
ATOM 739 O O . ILE A 1 92 ? 11.463 -6.047 -15.815 1.00 66.56 92 ILE A O 1
ATOM 743 N N . PHE A 1 93 ? 13.495 -6.815 -15.219 1.00 74.12 93 PHE A N 1
ATOM 744 C CA . PHE A 1 93 ? 14.007 -5.488 -14.896 1.00 74.12 93 PHE A CA 1
ATOM 745 C C . PHE A 1 93 ? 14.131 -4.649 -16.171 1.00 74.12 93 PHE A C 1
ATOM 747 O O . PHE A 1 93 ? 14.404 -5.167 -17.253 1.00 74.12 93 PHE A O 1
ATOM 754 N N . HIS A 1 94 ? 13.954 -3.333 -16.053 1.00 74.19 94 HIS A N 1
ATOM 755 C CA . HIS A 1 94 ? 14.028 -2.421 -17.198 1.00 74.19 94 HIS A CA 1
ATOM 756 C C . HIS A 1 94 ? 15.348 -2.567 -17.982 1.00 74.19 94 HIS A C 1
ATOM 758 O O . HIS A 1 94 ? 15.349 -2.547 -19.210 1.00 74.19 94 HIS A O 1
ATOM 764 N N . GLU A 1 95 ? 16.453 -2.811 -17.275 1.00 81.50 95 GLU A N 1
ATOM 765 C CA . GLU A 1 95 ? 17.780 -3.056 -17.850 1.00 81.50 95 GLU A CA 1
ATOM 766 C C . GLU A 1 95 ? 17.815 -4.301 -18.752 1.00 81.50 95 GLU A C 1
ATOM 768 O O . GLU A 1 95 ? 18.371 -4.266 -19.850 1.00 81.50 95 GLU A O 1
ATOM 773 N N . GLU A 1 96 ? 17.155 -5.386 -18.343 1.00 84.12 96 GLU A N 1
ATOM 774 C CA . GLU A 1 96 ? 17.056 -6.620 -19.127 1.00 84.12 96 GLU A CA 1
ATOM 775 C C . GLU A 1 96 ? 16.184 -6.423 -20.380 1.00 84.12 96 GLU A C 1
ATOM 777 O O . GLU A 1 96 ? 16.509 -6.949 -21.448 1.00 84.12 96 GLU A O 1
ATOM 782 N N . ILE A 1 97 ? 15.124 -5.608 -20.291 1.00 86.81 97 ILE A N 1
ATOM 783 C CA . ILE A 1 97 ? 14.293 -5.235 -21.451 1.00 86.81 97 ILE A CA 1
ATOM 784 C C . ILE A 1 97 ? 15.119 -4.444 -22.470 1.00 86.81 97 ILE A C 1
ATOM 786 O O . ILE A 1 97 ? 15.036 -4.724 -23.664 1.00 86.81 97 ILE A O 1
ATOM 790 N N . ILE A 1 98 ? 15.955 -3.500 -22.019 1.00 89.88 98 ILE A N 1
ATOM 791 C CA . ILE A 1 98 ? 16.838 -2.721 -22.903 1.00 89.88 98 ILE A CA 1
ATOM 792 C C . ILE A 1 98 ? 17.814 -3.642 -23.649 1.00 89.88 98 ILE A C 1
ATOM 794 O O . ILE A 1 98 ? 18.032 -3.468 -24.849 1.00 89.88 98 ILE A O 1
ATOM 798 N N . VAL A 1 99 ? 18.388 -4.638 -22.966 1.00 93.62 99 VAL A N 1
ATOM 799 C CA . VAL A 1 99 ? 19.285 -5.620 -23.598 1.00 93.62 99 VAL A CA 1
ATOM 800 C C . VAL A 1 99 ? 18.540 -6.448 -24.646 1.00 93.62 99 VAL A C 1
ATOM 802 O O . VAL A 1 99 ? 19.031 -6.609 -25.761 1.00 93.62 99 VAL A O 1
ATOM 805 N N . LEU A 1 100 ? 17.345 -6.949 -24.322 1.00 92.25 100 LEU A N 1
ATOM 806 C CA . LEU A 1 100 ? 16.516 -7.706 -25.265 1.00 92.25 100 LEU A CA 1
ATOM 807 C C . LEU A 1 100 ? 16.088 -6.858 -26.470 1.00 92.25 100 LEU A C 1
ATOM 809 O O . LEU A 1 100 ? 16.058 -7.367 -27.589 1.00 92.25 100 LEU A O 1
ATOM 813 N N . TRP A 1 101 ? 15.805 -5.571 -26.260 1.00 93.56 101 TRP A N 1
ATOM 814 C CA . TRP A 1 101 ? 15.461 -4.632 -27.326 1.00 93.56 101 TRP A CA 1
ATOM 815 C C . TRP A 1 101 ? 16.620 -4.426 -28.302 1.00 93.56 101 TRP A C 1
ATOM 817 O O . TRP A 1 101 ? 16.408 -4.484 -29.510 1.00 93.56 101 TRP A O 1
ATOM 827 N N . LYS A 1 102 ? 17.850 -4.255 -27.798 1.00 96.44 102 LYS A N 1
ATOM 828 C CA . LYS A 1 102 ? 19.046 -4.154 -28.652 1.00 96.44 102 LYS A CA 1
ATOM 829 C C . LYS A 1 102 ? 19.235 -5.407 -29.501 1.00 96.44 102 LYS A C 1
ATOM 831 O O . LYS A 1 102 ? 19.310 -5.297 -30.714 1.00 96.44 102 LYS A O 1
ATOM 836 N N . LYS A 1 103 ? 19.143 -6.594 -28.896 1.00 95.94 103 LYS A N 1
ATOM 837 C CA . LYS A 1 103 ? 19.222 -7.871 -29.631 1.00 95.94 103 LYS A CA 1
ATOM 838 C C . LYS A 1 103 ? 18.174 -8.000 -30.734 1.00 95.94 103 LYS A C 1
ATOM 840 O O . LYS A 1 103 ? 18.443 -8.590 -31.773 1.00 95.94 103 LYS A O 1
ATOM 845 N N . TYR A 1 104 ? 16.973 -7.473 -30.507 1.00 95.75 104 TYR A N 1
ATOM 846 C CA . TYR A 1 104 ? 15.935 -7.431 -31.532 1.00 95.75 104 TYR A CA 1
ATOM 847 C C . TYR A 1 104 ? 16.284 -6.449 -32.663 1.00 95.75 104 TYR A C 1
ATOM 849 O O . TYR A 1 104 ? 16.130 -6.794 -33.831 1.00 95.75 104 TYR A O 1
ATOM 857 N N . GLN A 1 105 ? 16.783 -5.252 -32.332 1.00 96.06 105 GLN A N 1
ATOM 858 C CA . GLN A 1 105 ? 17.235 -4.259 -33.318 1.00 96.06 105 GLN A CA 1
ATOM 859 C C . GLN A 1 105 ? 18.415 -4.761 -34.160 1.00 96.06 105 GLN A C 1
ATOM 861 O O . GLN A 1 105 ? 18.437 -4.544 -35.368 1.00 96.06 105 GLN A O 1
ATOM 866 N N . ASP A 1 106 ? 19.343 -5.480 -33.532 1.00 96.75 106 ASP A N 1
ATOM 867 C CA . ASP A 1 106 ? 20.530 -6.054 -34.168 1.00 96.75 106 ASP A CA 1
ATOM 868 C C . ASP A 1 106 ? 20.205 -7.326 -34.982 1.00 96.75 106 ASP A C 1
ATOM 870 O O . ASP A 1 106 ? 21.067 -7.878 -35.664 1.00 96.75 106 ASP A O 1
ATOM 874 N N . GLY A 1 107 ? 18.952 -7.801 -34.936 1.00 94.56 107 GLY A N 1
ATOM 875 C CA . GLY A 1 107 ? 18.485 -8.984 -35.662 1.00 94.56 107 GLY A CA 1
ATOM 876 C C . GLY A 1 107 ? 18.914 -10.323 -35.050 1.00 94.56 107 GLY A C 1
ATOM 877 O O . GLY A 1 107 ? 18.683 -11.366 -35.659 1.00 94.56 107 GLY A O 1
ATOM 878 N N . GLU A 1 108 ? 19.503 -10.321 -33.849 1.00 96.75 108 GLU A N 1
ATOM 879 C CA . GLU A 1 108 ? 19.915 -11.533 -33.123 1.00 96.75 108 GLU A CA 1
ATOM 880 C C . GLU A 1 108 ? 18.724 -12.378 -32.653 1.00 96.75 108 GLU A C 1
ATOM 882 O O . GLU A 1 108 ? 18.843 -13.590 -32.477 1.00 96.75 108 GLU A O 1
ATOM 887 N N . ILE A 1 109 ? 17.581 -11.734 -32.402 1.00 96.31 109 ILE A N 1
ATOM 888 C CA . ILE A 1 109 ? 16.321 -12.392 -32.050 1.00 96.31 109 ILE A CA 1
ATOM 889 C C . ILE A 1 109 ? 15.195 -11.834 -32.911 1.00 96.31 109 ILE A C 1
ATOM 891 O O . ILE A 1 109 ? 15.165 -10.644 -33.222 1.00 96.31 109 ILE A O 1
ATOM 895 N N . ASN A 1 110 ? 14.227 -12.675 -33.262 1.00 94.88 110 ASN A N 1
ATOM 896 C CA . ASN A 1 110 ? 13.051 -12.206 -33.991 1.00 94.88 110 ASN A CA 1
ATOM 897 C C . ASN A 1 110 ? 11.992 -11.601 -33.047 1.00 94.88 110 ASN A C 1
ATOM 899 O O . ASN A 1 110 ? 12.032 -11.767 -31.826 1.00 94.88 110 ASN A O 1
ATOM 903 N N . CYS A 1 111 ? 11.004 -10.910 -33.623 1.00 90.88 111 CYS A N 1
ATOM 904 C CA . CYS A 1 111 ? 9.936 -10.245 -32.868 1.00 90.88 111 CYS A CA 1
ATOM 905 C C . CYS A 1 111 ? 9.175 -11.212 -31.941 1.00 90.88 111 CYS A C 1
ATOM 907 O O . CYS A 1 111 ? 8.897 -10.883 -30.790 1.00 90.88 111 CYS A O 1
ATOM 909 N N . LEU A 1 112 ? 8.895 -12.437 -32.400 1.00 91.06 112 LEU A N 1
ATOM 910 C CA . LEU A 1 112 ? 8.192 -13.433 -31.592 1.00 91.06 112 LEU A CA 1
ATOM 911 C C . LEU A 1 112 ? 9.038 -13.889 -30.394 1.00 91.06 112 LEU A C 1
ATOM 913 O O . LEU A 1 112 ? 8.507 -14.073 -29.301 1.00 91.06 112 LEU A O 1
ATOM 917 N N . GLU A 1 113 ? 10.347 -14.055 -30.572 1.00 91.44 113 GLU A N 1
ATOM 918 C CA . GLU A 1 113 ? 11.277 -14.375 -29.487 1.00 91.44 113 GLU A CA 1
ATOM 919 C C . GLU A 1 113 ? 11.423 -13.229 -28.492 1.00 91.44 113 GLU A C 1
ATOM 921 O O . GLU A 1 113 ? 11.445 -13.479 -27.288 1.00 91.44 113 GLU A O 1
ATOM 926 N N . TYR A 1 114 ? 11.483 -11.986 -28.972 1.00 92.00 114 TYR A N 1
ATOM 927 C CA . TYR A 1 114 ? 11.487 -10.802 -28.118 1.00 92.00 114 TYR A CA 1
ATOM 928 C C . TYR A 1 114 ? 10.211 -10.732 -27.270 1.00 92.00 114 TYR A C 1
ATOM 930 O O . TYR A 1 114 ? 10.289 -10.682 -26.044 1.00 92.00 114 TYR A O 1
ATOM 938 N N . VAL A 1 115 ? 9.035 -10.836 -27.898 1.00 87.06 115 VAL A N 1
ATOM 939 C CA . VAL A 1 115 ? 7.736 -10.795 -27.205 1.00 87.06 115 VAL A CA 1
ATOM 940 C C . VAL A 1 115 ? 7.589 -11.952 -26.221 1.00 87.06 115 VAL A C 1
ATOM 942 O O . VAL A 1 115 ? 7.110 -11.741 -25.113 1.00 87.06 115 VAL A O 1
ATOM 945 N N . LYS A 1 116 ? 8.044 -13.164 -26.564 1.00 84.38 116 LYS A N 1
ATOM 946 C CA . LYS A 1 116 ? 8.063 -14.289 -25.617 1.00 84.38 116 LYS A CA 1
ATOM 947 C C . LYS A 1 116 ? 8.969 -14.004 -24.425 1.00 84.38 116 LYS A C 1
ATOM 949 O O . LYS A 1 116 ? 8.556 -14.223 -23.295 1.00 84.38 116 LYS A O 1
ATOM 954 N N . LYS A 1 117 ? 10.184 -13.505 -24.661 1.00 84.94 117 LYS A N 1
ATOM 955 C CA . LYS A 1 117 ? 11.149 -13.225 -23.590 1.00 84.94 117 LYS A CA 1
ATOM 956 C C . LYS A 1 117 ? 10.700 -12.081 -22.686 1.00 84.94 117 LYS A C 1
ATOM 958 O O . LYS A 1 117 ? 10.985 -12.160 -21.506 1.00 84.94 117 LYS A O 1
ATOM 963 N N . VAL A 1 118 ? 9.991 -11.078 -23.211 1.00 82.62 118 VAL A N 1
ATOM 964 C CA . VAL A 1 118 ? 9.424 -9.958 -22.433 1.00 82.62 118 VAL A CA 1
ATOM 965 C C . VAL A 1 118 ? 8.086 -10.323 -21.770 1.00 82.62 118 VAL A C 1
ATOM 967 O O . VAL A 1 118 ? 7.764 -9.804 -20.706 1.00 82.62 118 VAL A O 1
ATOM 970 N N . GLY A 1 119 ? 7.300 -11.206 -22.391 1.00 68.19 119 GLY A N 1
ATOM 971 C CA . GLY A 1 119 ? 5.925 -11.514 -21.990 1.00 68.19 119 GLY A CA 1
ATOM 972 C C . GLY A 1 119 ? 5.730 -12.781 -21.150 1.00 68.19 119 GLY A C 1
ATOM 973 O O . GLY A 1 119 ? 4.691 -12.901 -20.509 1.00 68.19 119 GLY A O 1
ATOM 974 N N . LEU A 1 120 ? 6.674 -13.732 -21.130 1.00 55.22 120 LEU A N 1
ATOM 975 C CA . LEU A 1 120 ? 6.518 -15.006 -20.412 1.00 55.22 120 LEU A CA 1
ATOM 976 C C . LEU A 1 120 ? 7.376 -15.077 -19.144 1.00 55.22 120 LEU A C 1
ATOM 978 O O . LEU A 1 120 ? 8.527 -15.506 -19.164 1.00 55.22 120 LEU A O 1
ATOM 982 N N . LYS A 1 121 ? 6.726 -14.815 -18.014 1.00 48.84 121 LYS A N 1
ATOM 983 C CA . LYS A 1 121 ? 6.599 -15.836 -16.969 1.00 48.84 121 LYS A CA 1
ATOM 984 C C . LYS A 1 121 ? 5.119 -15.889 -16.592 1.00 48.84 121 LYS A C 1
ATOM 986 O O . LYS A 1 121 ? 4.650 -15.033 -15.858 1.00 48.84 121 LYS A O 1
ATOM 991 N N . ASN A 1 122 ? 4.394 -16.847 -17.153 1.00 39.38 122 ASN A N 1
ATOM 992 C CA . ASN A 1 122 ? 3.191 -17.393 -16.530 1.00 39.38 122 ASN A CA 1
ATOM 993 C C . ASN A 1 122 ? 3.578 -18.761 -15.981 1.00 39.38 122 ASN A C 1
ATOM 995 O O . ASN A 1 122 ? 4.364 -19.442 -16.686 1.00 39.38 122 ASN A O 1
#

Secondary structure (DSSP, 8-state):
-PPPP--HHHHHHHHHHIIIIIIT-SS-HHHHHSPPPSSS---THHHHHHHHHHHHH--SSS--HHHHHHHHHHHHHHHHHHHHSPP-TT---HHHHHHHHHHHHTTSS-HHHHHHHHH---

pLDDT: mean 78.38, std 11.99, range [39.38, 96.75]

Solvent-accessible surface area (backbone atoms only — not comparable to full-atom values): 7654 Å² total; per-residue (Å²): 134,88,77,80,76,97,42,73,67,59,51,53,53,51,51,51,46,41,55,64,61,46,76,62,29,94,68,51,64,59,74,80,68,52,79,88,50,94,88,52,88,81,71,61,63,64,60,54,49,49,51,52,56,55,50,67,71,60,84,48,99,76,69,50,73,67,56,51,51,52,52,51,54,50,52,50,50,52,50,50,50,59,74,71,41,74,77,70,88,58,66,77,51,73,70,57,51,54,53,50,50,49,37,41,76,73,62,78,37,53,72,70,56,45,50,45,69,77,67,61,66,126

Sequence (122 aa):
MSIAPEDQTISKLSDYILETYIDSSIFSSEICAKIPDNEIMRTTNAAESFHRHLKDQFYVAHCSVHIVIEVLLKLQSETYLFMNSPPNKLRIFHEEIIVLWKKYQDGEINCLEYVKKVGLKN

Foldseek 3Di:
DDDDDPDPVVVVVVVCCCVPPAPPNPDHVCVVVPDDDPVDPDDCVVVVVVVVVLVVQCPDPDDDPVSVVVSVVVVVVVVVCCVPPDDPPLDDDPVNLVVLVVCCVVVVDDPVRSCCVRPDDD

Organism: NCBI:txid143950

Mean predicted aligned error: 14.61 Å

Radius of gyration: 22.23 Å; Cα contacts (8 Å, |Δi|>4): 35; chains: 1; bounding box: 45×42×59 Å